Protein AF-A0A9E4FR33-F1 (afdb_monomer_lite)

Structure (mmCIF, N/CA/C/O backbone):
data_AF-A0A9E4FR33-F1
#
_entry.id   AF-A0A9E4FR33-F1
#
loop_
_atom_site.group_PDB
_atom_site.id
_atom_site.type_symbol
_atom_site.label_atom_id
_atom_site.label_alt_id
_atom_site.label_comp_id
_atom_site.label_asym_id
_atom_site.label_entity_id
_atom_site.label_seq_id
_atom_site.pdbx_PDB_ins_code
_atom_site.Cartn_x
_atom_site.Cartn_y
_atom_site.Cartn_z
_atom_site.occupancy
_atom_site.B_iso_or_equiv
_atom_site.auth_seq_id
_atom_site.auth_comp_id
_atom_site.auth_asym_id
_atom_site.auth_atom_id
_atom_site.pdbx_PDB_model_num
ATOM 1 N N . MET A 1 1 ? 14.411 -0.208 21.255 1.00 34.62 1 MET A N 1
ATOM 2 C CA . MET A 1 1 ? 13.188 0.570 21.548 1.00 34.62 1 MET A CA 1
ATOM 3 C C . MET A 1 1 ? 12.518 -0.077 22.743 1.00 34.62 1 MET A C 1
ATOM 5 O O . MET A 1 1 ? 12.273 -1.277 22.686 1.00 34.62 1 MET A O 1
ATOM 9 N N . ALA A 1 2 ? 12.359 0.664 23.840 1.00 40.56 2 ALA A N 1
ATOM 10 C CA . ALA A 1 2 ? 11.834 0.140 25.095 1.00 40.56 2 ALA A CA 1
ATOM 11 C C . ALA A 1 2 ? 10.411 -0.392 24.884 1.00 40.56 2 ALA A C 1
ATOM 13 O O . ALA A 1 2 ? 9.551 0.324 24.373 1.00 40.56 2 ALA A O 1
ATOM 14 N N . ARG A 1 3 ? 10.170 -1.655 25.250 1.00 46.22 3 ARG A N 1
ATOM 15 C CA . ARG A 1 3 ? 8.811 -2.153 25.454 1.00 46.22 3 ARG A CA 1
ATOM 16 C C . ARG A 1 3 ? 8.317 -1.463 26.719 1.00 46.22 3 ARG A C 1
ATOM 18 O O . ARG A 1 3 ? 8.615 -1.928 27.810 1.00 46.22 3 ARG A O 1
ATOM 25 N N . GLN A 1 4 ? 7.669 -0.309 26.577 1.00 53.03 4 GLN A N 1
ATOM 26 C CA . GLN A 1 4 ? 6.834 0.223 27.646 1.00 53.03 4 GLN A CA 1
ATOM 27 C C . GLN A 1 4 ? 5.763 -0.834 27.888 1.00 53.03 4 GLN A C 1
ATOM 29 O O . GLN A 1 4 ? 4.850 -1.003 27.082 1.00 53.03 4 GLN A O 1
ATOM 34 N N . GLU A 1 5 ? 5.971 -1.638 28.928 1.00 46.91 5 GLU A N 1
ATOM 35 C CA . GLU A 1 5 ? 4.944 -2.515 29.455 1.00 46.91 5 GLU A CA 1
ATOM 36 C C . GLU A 1 5 ? 3.748 -1.627 29.765 1.00 46.91 5 GLU A C 1
ATOM 38 O O . GLU A 1 5 ? 3.850 -0.659 30.517 1.00 46.91 5 GLU A O 1
ATOM 43 N N . LEU A 1 6 ? 2.644 -1.902 29.083 1.00 53.62 6 LEU A N 1
ATOM 44 C CA . LEU A 1 6 ? 1.385 -1.197 29.228 1.00 53.62 6 LEU A CA 1
ATOM 45 C C . LEU A 1 6 ? 0.822 -1.504 30.628 1.00 53.62 6 LEU A C 1
ATOM 47 O O . LEU A 1 6 ? -0.038 -2.361 30.787 1.00 53.62 6 LEU A O 1
ATOM 51 N N . GLN A 1 7 ? 1.346 -0.839 31.660 1.00 48.03 7 GLN A N 1
ATOM 52 C CA . GLN A 1 7 ? 0.916 -0.949 33.062 1.00 48.03 7 GLN A CA 1
ATOM 53 C C . GLN A 1 7 ? -0.343 -0.103 33.330 1.00 48.03 7 GLN A C 1
ATOM 55 O O . GLN A 1 7 ? -0.429 0.609 34.325 1.00 48.03 7 GLN A O 1
ATOM 60 N N . GLY A 1 8 ? -1.300 -0.155 32.405 1.00 61.31 8 GLY A N 1
ATOM 61 C CA . GLY A 1 8 ? -2.590 0.520 32.498 1.00 61.31 8 GLY A CA 1
ATOM 62 C C . GLY A 1 8 ? -3.744 -0.475 32.441 1.00 61.31 8 GLY A C 1
ATOM 63 O O . GLY A 1 8 ? -3.579 -1.631 32.033 1.00 61.31 8 GLY A O 1
ATOM 64 N N . THR A 1 9 ? -4.924 -0.015 32.834 1.00 78.69 9 THR A N 1
ATOM 65 C CA . THR A 1 9 ? -6.195 -0.737 32.673 1.00 78.69 9 THR A CA 1
ATOM 66 C C . THR A 1 9 ? -6.409 -1.154 31.211 1.00 78.69 9 THR A C 1
ATOM 68 O O . THR A 1 9 ? -5.871 -0.529 30.297 1.00 78.69 9 THR A O 1
ATOM 71 N N . LEU A 1 10 ? -7.188 -2.217 30.960 1.00 75.44 10 LEU A N 1
ATOM 72 C CA . LEU A 1 10 ? -7.472 -2.693 29.594 1.00 75.44 10 LEU A CA 1
ATOM 73 C C . LEU A 1 10 ? -7.985 -1.560 28.685 1.00 75.44 10 LEU A C 1
ATOM 75 O O . LEU A 1 10 ? -7.580 -1.488 27.523 1.00 75.44 10 LEU A O 1
ATOM 79 N N . GLU A 1 11 ? -8.797 -0.642 29.217 1.00 78.88 11 GLU A N 1
ATOM 80 C CA . GLU A 1 11 ? -9.229 0.573 28.521 1.00 78.88 11 GLU A CA 1
ATOM 81 C C . GLU A 1 11 ? -8.072 1.491 28.094 1.00 78.88 11 GLU A C 1
ATOM 83 O O . GLU A 1 11 ? -8.046 1.924 26.942 1.00 78.88 11 GLU A O 1
ATOM 88 N N . GLU A 1 12 ? -7.100 1.776 28.965 1.00 81.88 12 GLU A N 1
ATOM 89 C CA . GLU A 1 12 ? -5.960 2.655 28.647 1.00 81.88 12 GLU A CA 1
ATOM 90 C C . GLU A 1 12 ? -5.067 2.059 27.557 1.00 81.88 12 GLU A C 1
ATOM 92 O O . GLU A 1 12 ? -4.592 2.771 26.669 1.00 81.88 12 GLU A O 1
ATOM 97 N N . GLN A 1 13 ? -4.879 0.737 27.573 1.00 83.25 13 GLN A N 1
ATOM 98 C CA . GLN A 1 13 ? -4.139 0.046 26.516 1.00 83.25 13 GLN A CA 1
ATOM 99 C C . GLN A 1 13 ? -4.885 0.121 25.184 1.00 83.25 13 GLN A C 1
ATOM 101 O O . GLN A 1 13 ? -4.270 0.330 24.135 1.00 83.25 13 GLN A O 1
ATOM 106 N N . CYS A 1 14 ? -6.214 -0.014 25.226 1.00 86.31 14 CYS A N 1
ATOM 107 C CA . CYS A 1 14 ? -7.050 0.109 24.042 1.00 86.31 14 CYS A CA 1
ATOM 108 C C . CYS A 1 14 ? -7.000 1.526 23.454 1.00 86.31 14 CYS A C 1
ATOM 110 O O . CYS A 1 14 ? -6.830 1.678 22.243 1.00 86.31 14 CYS A O 1
ATOM 112 N N . GLU A 1 15 ? -7.070 2.553 24.304 1.00 88.25 15 GLU A N 1
ATOM 113 C CA . GLU A 1 15 ? -6.965 3.959 23.899 1.00 88.25 15 GLU A CA 1
ATOM 114 C C . GLU A 1 15 ? -5.593 4.263 23.290 1.00 88.25 15 GLU A C 1
ATOM 116 O O . GLU A 1 15 ? -5.505 4.877 22.224 1.00 88.25 15 GLU A O 1
ATOM 121 N N . PHE A 1 16 ? -4.515 3.774 23.910 1.00 88.75 16 PHE A N 1
ATOM 122 C CA . PHE A 1 16 ? -3.160 3.940 23.391 1.00 88.75 16 PHE A CA 1
ATOM 123 C C . PHE A 1 16 ? -2.992 3.292 22.011 1.00 88.75 16 PHE A C 1
ATOM 125 O O . PHE A 1 16 ? -2.508 3.935 21.077 1.00 88.75 16 PHE A O 1
ATOM 132 N N . LEU A 1 17 ? -3.420 2.034 21.851 1.00 88.12 17 LEU A N 1
ATOM 133 C CA . LEU A 1 17 ? -3.342 1.324 20.570 1.00 88.12 17 LEU A CA 1
ATOM 134 C C . LEU A 1 17 ? -4.193 2.002 19.490 1.00 88.12 17 LEU A C 1
ATOM 136 O O . LEU A 1 17 ? -3.779 2.060 18.329 1.00 88.12 17 LEU A O 1
ATOM 140 N N . TYR A 1 18 ? -5.354 2.540 19.868 1.00 90.44 18 TYR A N 1
ATOM 141 C CA . TYR A 1 18 ? -6.220 3.297 18.973 1.00 90.44 18 TYR A CA 1
ATOM 142 C C . TYR A 1 18 ? -5.552 4.602 18.518 1.00 90.44 18 TYR A C 1
ATOM 144 O O . TYR A 1 18 ? -5.456 4.859 17.316 1.00 90.44 18 TYR A O 1
ATOM 152 N N . GLY A 1 19 ? -5.020 5.394 19.452 1.00 90.56 19 GLY A N 1
ATOM 153 C CA . GLY A 1 19 ? -4.298 6.631 19.150 1.00 90.56 19 GLY A CA 1
ATOM 154 C C . GLY A 1 19 ? -3.074 6.388 18.264 1.00 90.56 19 GLY A C 1
ATOM 155 O O . GLY A 1 19 ? -2.908 7.049 17.236 1.00 90.56 19 GLY A O 1
ATOM 156 N N . LEU A 1 20 ? -2.276 5.368 18.592 1.00 90.69 20 LEU A N 1
ATOM 157 C CA . LEU A 1 20 ? -1.115 4.959 17.804 1.00 90.69 20 LEU A CA 1
ATOM 158 C C . LEU A 1 20 ? -1.513 4.557 16.379 1.00 90.69 20 LEU A C 1
ATOM 160 O O . LEU A 1 20 ? -0.841 4.931 15.417 1.00 90.69 20 LEU A O 1
ATOM 164 N N . ALA A 1 21 ? -2.602 3.805 16.214 1.00 89.88 21 ALA A N 1
ATOM 165 C CA . ALA A 1 21 ? -3.093 3.430 14.895 1.00 89.88 21 ALA A CA 1
ATOM 166 C C . ALA A 1 21 ? -3.458 4.655 14.047 1.00 89.88 21 ALA A C 1
ATOM 168 O O . ALA A 1 21 ? -3.030 4.742 12.894 1.00 89.88 21 ALA A O 1
ATOM 169 N N . VAL A 1 22 ? -4.201 5.606 14.619 1.00 90.38 22 VAL A N 1
ATOM 170 C CA . VAL A 1 22 ? -4.609 6.842 13.936 1.00 90.38 22 VAL A CA 1
ATOM 171 C C . VAL A 1 22 ? -3.392 7.678 13.542 1.00 90.38 22 VAL A C 1
ATOM 173 O O . VAL A 1 22 ? -3.301 8.119 12.396 1.00 90.38 22 VAL A O 1
ATOM 176 N N . GLU A 1 23 ? -2.414 7.833 14.434 1.00 90.88 23 GLU A N 1
ATOM 177 C CA . GLU A 1 23 ? -1.164 8.540 14.138 1.00 90.88 23 GLU A CA 1
ATOM 178 C C . GLU A 1 23 ? -0.413 7.880 12.969 1.00 90.88 23 GLU A C 1
ATOM 180 O O . GLU A 1 23 ? -0.016 8.543 12.008 1.00 90.88 23 GLU A O 1
ATOM 185 N N . LYS A 1 24 ? -0.281 6.545 12.983 1.00 87.06 24 LYS A N 1
ATOM 186 C CA . LYS A 1 24 ? 0.362 5.804 11.887 1.00 87.06 24 LYS A CA 1
ATOM 187 C C . LYS A 1 24 ? -0.405 5.930 10.572 1.00 87.06 24 LYS A C 1
ATOM 189 O O . LYS A 1 24 ? 0.233 5.985 9.522 1.00 87.06 24 LYS A O 1
ATOM 194 N N . MET A 1 25 ? -1.736 6.007 10.603 1.00 86.06 25 MET A N 1
ATOM 195 C CA . MET A 1 25 ? -2.547 6.268 9.408 1.00 86.06 25 MET A CA 1
ATOM 196 C C . MET A 1 25 ? -2.297 7.667 8.842 1.00 86.06 25 MET A C 1
ATOM 198 O O . MET A 1 25 ? -2.131 7.798 7.630 1.00 86.06 25 MET A O 1
ATOM 202 N N . GLN A 1 26 ? -2.243 8.691 9.698 1.00 87.50 26 GLN A N 1
ATOM 203 C CA . GLN A 1 26 ? -1.967 10.075 9.293 1.00 87.50 26 GLN A CA 1
ATOM 204 C C . GLN A 1 26 ? -0.557 10.225 8.712 1.00 87.50 26 GLN A C 1
ATOM 206 O O . GLN A 1 26 ? -0.374 10.902 7.705 1.00 87.50 26 GLN A O 1
ATOM 211 N N . ALA A 1 27 ? 0.421 9.513 9.274 1.00 87.06 27 ALA A N 1
ATOM 212 C CA . ALA A 1 27 ? 1.784 9.450 8.755 1.00 87.06 27 ALA A CA 1
ATOM 213 C C . ALA A 1 27 ? 1.931 8.603 7.469 1.00 87.06 27 ALA A C 1
ATOM 215 O O . ALA A 1 27 ? 3.044 8.402 6.986 1.00 87.06 27 ALA A O 1
ATOM 216 N N . GLY A 1 28 ? 0.843 8.033 6.930 1.00 84.06 28 GLY A N 1
ATOM 217 C CA . GLY A 1 28 ? 0.873 7.150 5.757 1.00 84.06 28 GLY A CA 1
ATOM 218 C C . GLY A 1 28 ? 1.494 5.769 6.011 1.00 84.06 28 GLY A C 1
ATOM 219 O O . GLY A 1 28 ? 1.646 4.970 5.086 1.00 84.06 28 GLY A O 1
ATOM 220 N N . ASN A 1 29 ? 1.829 5.438 7.261 1.00 87.31 29 ASN A N 1
ATOM 221 C CA . ASN A 1 29 ? 2.351 4.135 7.659 1.00 87.31 29 ASN A CA 1
ATOM 222 C C . ASN A 1 29 ? 1.206 3.144 7.925 1.00 87.31 29 ASN A C 1
ATOM 224 O O . ASN A 1 29 ? 0.948 2.716 9.054 1.00 87.31 29 ASN A O 1
ATOM 228 N N . PHE A 1 30 ? 0.530 2.728 6.853 1.00 87.94 30 PHE A N 1
ATOM 229 C CA . PHE A 1 30 ? -0.599 1.798 6.952 1.00 87.94 30 PHE A CA 1
ATOM 230 C C . PHE A 1 30 ? -0.191 0.416 7.486 1.00 87.94 30 PHE A C 1
ATOM 232 O O . PHE A 1 30 ? -1.002 -0.267 8.102 1.00 87.94 30 PHE A O 1
ATOM 239 N N . SER A 1 31 ? 1.064 -0.011 7.311 1.00 88.62 31 SER A N 1
ATOM 240 C CA . SER A 1 31 ? 1.548 -1.275 7.885 1.00 88.62 31 SER A CA 1
ATOM 241 C C . SER A 1 31 ? 1.591 -1.242 9.414 1.00 88.62 31 SER A C 1
ATOM 243 O O . SER A 1 31 ? 1.120 -2.191 10.040 1.00 88.62 31 SER A O 1
ATOM 245 N N . GLY A 1 32 ? 2.104 -0.156 10.001 1.00 88.56 32 GLY A N 1
ATOM 246 C CA . GLY A 1 32 ? 2.107 0.050 11.450 1.00 88.56 32 GLY A CA 1
ATOM 247 C C . GLY A 1 32 ? 0.695 0.203 12.015 1.00 88.56 32 GLY A C 1
ATOM 248 O O . GLY A 1 32 ? 0.377 -0.401 13.036 1.00 88.56 32 GLY A O 1
ATOM 249 N N . ALA A 1 33 ? -0.180 0.917 11.302 1.00 91.19 33 ALA A N 1
ATOM 250 C CA . ALA A 1 33 ? -1.582 1.061 11.688 1.00 91.19 33 ALA A CA 1
ATOM 251 C C . ALA A 1 33 ? -2.336 -0.282 11.711 1.00 91.19 33 ALA A C 1
ATOM 253 O O . ALA A 1 33 ? -3.043 -0.565 12.673 1.00 91.19 33 ALA A O 1
ATOM 254 N N . VAL A 1 34 ? -2.147 -1.155 10.705 1.00 91.81 34 VAL A N 1
ATOM 255 C CA . VAL A 1 34 ? -2.747 -2.508 10.721 1.00 91.81 34 VAL A CA 1
ATOM 256 C C . VAL A 1 34 ? -2.268 -3.303 11.931 1.00 91.81 34 VAL A C 1
ATOM 258 O O . VAL A 1 34 ? -3.062 -4.037 12.511 1.00 91.81 34 VAL A O 1
ATOM 261 N N . TYR A 1 35 ? -0.988 -3.195 12.293 1.00 91.94 35 TYR A N 1
ATOM 262 C CA . TYR A 1 35 ? -0.442 -3.928 13.433 1.00 91.94 35 TYR A CA 1
ATOM 263 C C . TYR A 1 35 ? -1.110 -3.493 14.744 1.00 91.94 35 TYR A C 1
ATOM 265 O O . TYR A 1 35 ? -1.649 -4.339 15.453 1.00 91.94 35 TYR A O 1
ATOM 273 N N . ALA A 1 36 ? -1.164 -2.183 15.005 1.00 90.06 36 ALA A N 1
ATOM 274 C CA . ALA A 1 36 ? -1.800 -1.629 16.199 1.00 90.06 36 ALA A CA 1
ATOM 275 C C . ALA A 1 36 ? -3.303 -1.966 16.275 1.00 90.06 36 ALA A C 1
ATOM 277 O O . ALA A 1 36 ? -3.773 -2.446 17.303 1.00 90.06 36 ALA A O 1
ATOM 278 N N . LEU A 1 37 ? -4.044 -1.822 15.167 1.00 90.06 37 LEU A N 1
ATOM 279 C CA . LEU A 1 37 ? -5.475 -2.156 15.117 1.00 90.06 37 LEU A CA 1
ATOM 280 C C . LEU A 1 37 ? -5.743 -3.655 15.261 1.00 90.06 37 LEU A C 1
ATOM 282 O O . LEU A 1 37 ? -6.769 -4.044 15.810 1.00 90.06 37 LEU A O 1
ATOM 286 N N . LYS A 1 38 ? -4.857 -4.516 14.747 1.00 91.69 38 LYS A N 1
ATOM 287 C CA . LYS A 1 38 ? -5.006 -5.971 14.877 1.00 91.69 38 LYS A CA 1
ATOM 288 C C . LYS A 1 38 ? -4.816 -6.408 16.323 1.00 91.69 38 LYS A C 1
ATOM 290 O O . LYS A 1 38 ? -5.538 -7.292 16.770 1.00 91.69 38 LYS A O 1
ATOM 295 N N . GLU A 1 39 ? -3.863 -5.801 17.020 1.00 89.06 39 GLU A N 1
ATOM 296 C CA . GLU A 1 39 ? -3.653 -6.052 18.441 1.00 89.06 39 GLU A CA 1
ATOM 297 C C . GLU A 1 39 ? -4.855 -5.556 19.251 1.00 89.06 39 GLU A C 1
ATOM 299 O O . GLU A 1 39 ? -5.436 -6.317 20.016 1.00 89.06 39 GLU A O 1
ATOM 304 N N . LEU A 1 40 ? -5.335 -4.345 18.966 1.00 88.44 40 LEU A N 1
ATOM 305 C CA . LEU A 1 40 ? -6.536 -3.789 19.584 1.00 88.44 40 LEU A CA 1
ATOM 306 C C . LEU A 1 40 ? -7.775 -4.675 19.381 1.00 88.44 40 LEU A C 1
ATOM 308 O O . LEU A 1 40 ? -8.481 -4.981 20.334 1.00 88.44 40 LEU A O 1
ATOM 312 N N . HIS A 1 41 ? -8.007 -5.155 18.157 1.00 88.69 41 HIS A N 1
ATOM 313 C CA . HIS A 1 41 ? -9.139 -6.030 17.846 1.00 88.69 41 HIS A CA 1
ATOM 314 C C . HIS A 1 41 ? -9.056 -7.403 18.533 1.00 88.69 41 HIS A C 1
ATOM 316 O O . HIS A 1 41 ? -10.088 -8.025 18.767 1.00 88.69 41 HIS A O 1
ATOM 322 N N . ARG A 1 42 ? -7.847 -7.895 18.844 1.00 86.19 42 ARG A N 1
ATOM 323 C CA . ARG A 1 42 ? -7.659 -9.153 19.587 1.00 86.19 42 ARG A CA 1
ATOM 324 C C . ARG A 1 42 ? -8.058 -9.018 21.050 1.00 86.19 42 ARG A C 1
ATOM 326 O O . ARG A 1 42 ? -8.648 -9.951 21.582 1.00 86.19 42 ARG A O 1
ATOM 333 N N . HIS A 1 43 ? -7.732 -7.886 21.670 1.00 83.94 43 HIS A N 1
ATOM 334 C CA . HIS A 1 43 ? -8.021 -7.634 23.085 1.00 83.94 43 HIS A CA 1
ATOM 335 C C . HIS A 1 43 ? -9.450 -7.138 23.300 1.00 83.94 43 HIS A C 1
ATOM 337 O O . HIS A 1 43 ? -10.119 -7.585 24.226 1.00 83.94 43 HIS A O 1
ATOM 343 N N . ASN A 1 44 ? -9.949 -6.261 22.425 1.00 82.50 44 ASN A N 1
ATOM 344 C CA . ASN A 1 44 ? -11.320 -5.769 22.480 1.00 82.50 44 ASN A CA 1
ATOM 345 C C . ASN A 1 44 ? -11.899 -5.544 21.065 1.00 82.50 44 ASN A C 1
ATOM 347 O O . ASN A 1 44 ? -11.755 -4.463 20.484 1.00 82.50 44 ASN A O 1
ATOM 351 N N . PRO A 1 45 ? -12.591 -6.544 20.489 1.00 81.25 45 PRO A N 1
ATOM 352 C CA . PRO A 1 45 ? -13.134 -6.449 19.135 1.00 81.25 45 PRO A CA 1
ATOM 353 C C . PRO A 1 45 ? -14.283 -5.439 18.996 1.00 81.25 45 PRO A C 1
ATOM 355 O O . PRO A 1 45 ? -14.540 -4.984 17.881 1.00 81.25 45 PRO A O 1
ATOM 358 N N . GLY A 1 46 ? -14.954 -5.094 20.101 1.00 83.06 46 GLY A N 1
ATOM 359 C CA . GLY A 1 46 ? -16.055 -4.127 20.157 1.00 83.06 46 GLY A CA 1
ATOM 360 C C . GLY A 1 46 ? -15.618 -2.706 20.515 1.00 83.06 46 GLY A C 1
ATOM 361 O O . GLY A 1 46 ? -16.464 -1.826 20.663 1.00 83.06 46 GLY A O 1
ATOM 362 N N . TYR A 1 47 ? -14.315 -2.464 20.672 1.00 83.25 47 TYR A N 1
ATOM 363 C CA . TYR A 1 47 ? -13.809 -1.144 21.010 1.00 83.25 47 TYR A CA 1
ATOM 364 C C . TYR A 1 47 ? -14.023 -0.176 19.838 1.00 83.25 47 TYR A C 1
ATOM 366 O O . TYR A 1 47 ? -13.410 -0.316 18.778 1.00 83.25 47 TYR A O 1
ATOM 374 N N . ARG A 1 48 ? -14.900 0.817 20.038 1.00 84.06 48 ARG A N 1
ATOM 375 C CA . ARG A 1 48 ? -15.219 1.883 19.070 1.00 84.06 48 ARG A CA 1
ATOM 376 C C . ARG A 1 48 ? -15.503 1.323 17.664 1.00 84.06 48 ARG A C 1
ATOM 378 O O . ARG A 1 48 ? -16.376 0.484 17.479 1.00 84.06 48 ARG A O 1
ATOM 385 N N . ASP A 1 49 ? -14.783 1.804 16.659 1.00 87.50 49 ASP A N 1
ATOM 386 C CA . ASP A 1 49 ? -14.924 1.473 15.245 1.00 87.50 49 ASP A CA 1
ATOM 387 C C . ASP A 1 49 ? -13.711 0.699 14.700 1.00 87.50 49 ASP A C 1
ATOM 389 O O . ASP A 1 49 ? -13.437 0.71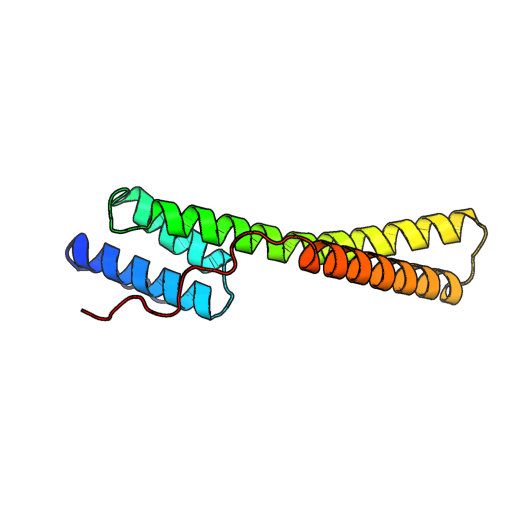2 13.497 1.00 87.50 49 ASP A O 1
ATOM 393 N N . VAL A 1 50 ? -12.996 -0.025 15.566 1.00 87.69 50 VAL A N 1
ATOM 394 C CA . VAL A 1 50 ? -11.753 -0.742 15.232 1.00 87.69 50 VAL A CA 1
ATOM 395 C C . VAL A 1 50 ? -11.923 -1.715 14.071 1.00 87.69 50 VAL A C 1
ATOM 397 O O . VAL A 1 50 ? -11.061 -1.771 13.198 1.00 87.69 50 VAL A O 1
ATOM 400 N N . ALA A 1 51 ? -13.034 -2.455 14.005 1.00 84.69 51 ALA A N 1
ATOM 401 C CA . ALA A 1 51 ? -13.288 -3.377 12.897 1.00 84.69 51 ALA A CA 1
ATOM 402 C C . ALA A 1 51 ? -13.390 -2.642 11.545 1.00 84.69 51 ALA A C 1
ATOM 404 O O . ALA A 1 51 ? -12.826 -3.089 10.541 1.00 84.69 51 ALA A O 1
ATOM 405 N N . ARG A 1 52 ? -14.051 -1.477 11.538 1.00 88.00 52 ARG A N 1
ATOM 406 C CA . ARG A 1 52 ? -14.193 -0.613 10.360 1.00 88.00 52 ARG A CA 1
ATOM 407 C C . ARG A 1 52 ? -12.846 -0.011 9.958 1.00 88.00 52 ARG A C 1
ATOM 409 O O . ARG A 1 52 ? -12.448 -0.144 8.802 1.00 88.00 52 ARG A O 1
ATOM 416 N N . LEU A 1 53 ? -12.118 0.571 10.911 1.00 87.44 53 LEU A N 1
ATOM 417 C CA . LEU A 1 53 ? -10.776 1.128 10.702 1.00 87.44 53 LEU A CA 1
ATOM 418 C C . LEU A 1 53 ? -9.796 0.071 10.185 1.00 87.44 53 LEU A C 1
ATOM 420 O O . LEU A 1 53 ? -9.040 0.313 9.249 1.00 87.44 53 LEU A O 1
ATOM 424 N N . LEU A 1 54 ? -9.823 -1.140 10.739 1.00 88.06 54 LEU A N 1
ATOM 425 C CA . LEU A 1 54 ? -8.934 -2.224 10.326 1.00 88.06 54 LEU A CA 1
ATOM 426 C C . LEU A 1 54 ? -9.215 -2.676 8.887 1.00 88.06 54 LEU A C 1
ATOM 428 O O . LEU A 1 54 ? -8.271 -2.944 8.136 1.00 88.06 54 LEU A O 1
ATOM 432 N N . ALA A 1 55 ? -10.487 -2.740 8.482 1.00 88.00 55 ALA A N 1
ATOM 433 C CA . ALA A 1 55 ? -10.860 -2.990 7.092 1.00 88.00 55 ALA A CA 1
ATOM 434 C C . ALA A 1 55 ? -10.362 -1.865 6.169 1.00 88.00 55 ALA A C 1
ATOM 436 O O . ALA A 1 55 ? -9.743 -2.134 5.136 1.00 88.00 55 ALA A O 1
ATOM 437 N N . GLU A 1 56 ? -10.542 -0.611 6.575 1.00 85.38 56 GLU A N 1
ATOM 438 C CA . GLU A 1 56 ? -10.120 0.558 5.809 1.00 85.38 56 GLU A CA 1
ATOM 439 C C . GLU A 1 56 ? -8.599 0.604 5.595 1.00 85.38 56 GLU A C 1
ATOM 441 O O . GLU A 1 56 ? -8.120 0.729 4.464 1.00 85.38 56 GLU A O 1
ATOM 446 N N . VAL A 1 57 ? -7.814 0.449 6.663 1.00 88.44 57 VAL A N 1
ATOM 447 C CA . VAL A 1 57 ? -6.348 0.496 6.588 1.00 88.44 57 VAL A CA 1
ATOM 448 C C . VAL A 1 57 ? -5.809 -0.647 5.729 1.00 88.44 57 VAL A C 1
ATOM 450 O O . VAL A 1 57 ? -4.868 -0.442 4.957 1.00 88.44 57 VAL A O 1
ATOM 453 N N . LYS A 1 58 ? -6.416 -1.840 5.786 1.00 86.81 58 LYS A N 1
ATOM 454 C CA . LYS A 1 58 ? -6.049 -2.953 4.896 1.00 86.81 58 LYS A CA 1
ATOM 455 C C . LYS A 1 58 ? -6.263 -2.595 3.427 1.00 86.81 58 LYS A C 1
ATOM 457 O O . LYS A 1 58 ? -5.372 -2.848 2.616 1.00 86.81 58 LYS A O 1
ATOM 462 N N . ILE A 1 59 ? -7.392 -1.970 3.090 1.00 84.12 59 ILE A N 1
ATOM 463 C CA . ILE A 1 59 ? -7.676 -1.519 1.720 1.00 84.12 59 ILE A CA 1
ATOM 464 C C . ILE A 1 59 ? -6.647 -0.471 1.282 1.00 84.12 59 ILE A C 1
ATOM 466 O O . ILE A 1 59 ? -6.058 -0.607 0.207 1.00 84.12 59 ILE A O 1
ATOM 470 N N . ARG A 1 60 ? -6.364 0.534 2.122 1.00 81.69 60 ARG A N 1
ATOM 471 C CA . ARG A 1 60 ? -5.362 1.579 1.835 1.00 81.69 60 ARG A CA 1
ATOM 472 C C . ARG A 1 60 ? -3.955 0.993 1.639 1.00 81.69 60 ARG A C 1
ATOM 474 O O . ARG A 1 60 ? -3.269 1.361 0.687 1.00 81.69 60 ARG A O 1
ATOM 481 N N . LYS A 1 61 ? -3.555 0.011 2.457 1.00 83.00 61 LYS A N 1
ATOM 482 C CA . LYS A 1 61 ? -2.270 -0.701 2.334 1.00 83.00 61 LYS A CA 1
ATOM 483 C C . LYS A 1 61 ? -2.154 -1.477 1.022 1.00 83.00 61 LYS A C 1
ATOM 485 O O . LYS A 1 61 ? -1.141 -1.374 0.331 1.00 83.00 61 LYS A O 1
ATOM 490 N N . ILE A 1 62 ? -3.179 -2.257 0.672 1.00 75.81 62 ILE A N 1
ATOM 491 C CA . ILE A 1 62 ? -3.202 -3.013 -0.589 1.00 75.81 62 ILE A CA 1
ATOM 492 C C . ILE A 1 62 ? -3.129 -2.039 -1.771 1.00 75.81 62 ILE A C 1
ATOM 494 O O . ILE A 1 62 ? -2.353 -2.249 -2.702 1.00 75.81 62 ILE A O 1
ATOM 498 N N . ARG A 1 63 ? -3.862 -0.924 -1.692 1.00 68.31 63 ARG A N 1
ATOM 499 C CA . ARG A 1 63 ? -3.874 0.125 -2.715 1.00 68.31 63 ARG A CA 1
ATOM 500 C C . ARG A 1 63 ? -2.500 0.775 -2.915 1.00 68.31 63 ARG A C 1
ATOM 502 O O . ARG A 1 63 ? -2.107 0.983 -4.059 1.00 68.31 63 ARG A O 1
ATOM 509 N N . GLN A 1 64 ? -1.750 1.040 -1.844 1.00 73.06 64 GLN A N 1
ATOM 510 C CA . GLN A 1 64 ? -0.385 1.575 -1.940 1.00 73.06 64 GLN A CA 1
ATOM 511 C C . GLN A 1 64 ? 0.572 0.587 -2.624 1.00 73.06 64 GLN A C 1
ATOM 513 O O . GLN A 1 64 ? 1.352 0.978 -3.491 1.00 73.06 64 GLN A O 1
ATOM 518 N N . ARG A 1 65 ? 0.488 -0.705 -2.279 1.00 74.62 65 ARG A N 1
ATOM 519 C CA . ARG A 1 65 ? 1.359 -1.747 -2.845 1.00 74.62 65 ARG A CA 1
ATOM 520 C C . ARG A 1 65 ? 1.086 -2.003 -4.331 1.00 74.62 65 ARG A C 1
ATOM 522 O O . ARG A 1 65 ? 2.021 -2.228 -5.096 1.00 74.62 65 ARG A O 1
ATOM 529 N N . ASN A 1 66 ? -0.179 -1.966 -4.745 1.00 70.81 66 ASN A N 1
ATOM 530 C CA . ASN A 1 66 ? -0.570 -2.341 -6.105 1.00 70.81 66 ASN A CA 1
ATOM 531 C C . ASN A 1 66 ? -0.025 -1.383 -7.177 1.00 70.81 66 ASN A C 1
ATOM 533 O O . ASN A 1 66 ? 0.278 -1.833 -8.275 1.00 70.81 66 ASN A O 1
ATOM 537 N N . LEU A 1 67 ? 0.158 -0.094 -6.866 1.00 69.94 67 LEU A N 1
ATOM 538 C CA . LEU A 1 67 ? 0.725 0.873 -7.818 1.00 69.94 67 LEU A CA 1
ATOM 539 C C . LEU A 1 67 ? 2.202 0.598 -8.120 1.00 69.94 67 LEU A C 1
ATOM 541 O O . LEU A 1 67 ? 2.617 0.671 -9.273 1.00 69.94 67 LEU A O 1
ATOM 545 N N . MET A 1 68 ? 2.979 0.245 -7.094 1.00 74.44 68 MET A N 1
ATOM 546 C CA . MET A 1 68 ? 4.395 -0.091 -7.264 1.00 74.44 68 MET A CA 1
ATOM 547 C C . MET A 1 68 ? 4.563 -1.375 -8.082 1.00 74.44 68 MET A C 1
ATOM 549 O O . MET A 1 68 ? 5.370 -1.417 -9.007 1.00 74.44 68 MET A O 1
ATOM 553 N N . LEU A 1 69 ? 3.758 -2.402 -7.785 1.00 76.75 69 LEU A N 1
ATOM 554 C CA . LEU A 1 69 ? 3.797 -3.670 -8.519 1.00 76.75 69 LEU A CA 1
ATOM 555 C C . LEU A 1 69 ? 3.334 -3.521 -9.973 1.00 76.75 69 LEU A C 1
ATOM 557 O O . LEU A 1 69 ? 3.931 -4.129 -10.855 1.00 76.75 69 LEU A O 1
ATOM 561 N N . ALA A 1 70 ? 2.316 -2.697 -10.237 1.00 76.12 70 ALA A N 1
ATOM 562 C CA . ALA A 1 70 ? 1.838 -2.446 -11.596 1.00 76.12 70 ALA A CA 1
ATOM 563 C C . ALA A 1 70 ? 2.905 -1.771 -12.472 1.00 76.12 70 ALA A C 1
ATOM 565 O O . ALA A 1 70 ? 3.112 -2.198 -13.605 1.00 76.12 70 ALA A O 1
ATOM 566 N N . GLY A 1 71 ? 3.615 -0.767 -11.941 1.00 75.00 71 GLY A N 1
ATOM 567 C CA . GLY A 1 71 ? 4.705 -0.103 -12.664 1.00 75.00 71 GLY A CA 1
ATOM 568 C C . GLY A 1 71 ? 5.888 -1.034 -12.942 1.00 75.00 71 GLY A C 1
ATOM 569 O O . GLY A 1 71 ? 6.412 -1.054 -14.054 1.00 75.00 71 GLY A O 1
ATOM 570 N N . LEU A 1 72 ? 6.269 -1.854 -11.955 1.00 80.56 72 LEU A N 1
ATOM 571 C CA . LEU A 1 72 ? 7.336 -2.846 -12.112 1.00 80.56 72 LEU A CA 1
ATOM 572 C C . LEU A 1 72 ? 6.980 -3.898 -13.174 1.00 80.56 72 LEU A C 1
ATOM 574 O O . LEU A 1 72 ? 7.787 -4.178 -14.058 1.00 80.56 72 LEU A O 1
ATOM 578 N N . ALA A 1 73 ? 5.764 -4.448 -13.115 1.00 82.56 73 ALA A N 1
ATOM 579 C CA . ALA A 1 73 ? 5.282 -5.419 -14.094 1.00 82.56 73 ALA A CA 1
ATOM 580 C C . ALA A 1 73 ? 5.209 -4.815 -15.505 1.00 82.56 73 ALA A C 1
ATOM 582 O O . ALA A 1 73 ? 5.611 -5.460 -16.468 1.00 82.56 73 ALA A O 1
ATOM 583 N N . GLY A 1 74 ? 4.756 -3.563 -15.624 1.00 82.25 74 GLY A N 1
ATOM 584 C CA . GLY A 1 74 ? 4.709 -2.840 -16.892 1.00 82.25 74 GLY A CA 1
ATOM 585 C C . GLY A 1 74 ? 6.075 -2.671 -17.548 1.00 82.25 74 GLY A C 1
ATOM 586 O O . GLY A 1 74 ? 6.217 -2.974 -18.730 1.00 82.25 74 GLY A O 1
ATOM 587 N N . GLY A 1 75 ? 7.077 -2.229 -16.783 1.00 78.56 75 GLY A N 1
ATOM 588 C CA . GLY A 1 75 ? 8.443 -2.066 -17.289 1.00 78.56 75 GLY A CA 1
ATOM 589 C C . GLY A 1 75 ? 9.124 -3.392 -17.640 1.00 78.56 75 GLY A C 1
ATOM 590 O O . GLY A 1 75 ? 9.827 -3.478 -18.644 1.00 78.56 75 GLY A O 1
ATOM 591 N N . ALA A 1 76 ? 8.887 -4.449 -16.856 1.00 83.25 76 ALA A N 1
ATOM 592 C CA . ALA A 1 76 ? 9.424 -5.776 -17.155 1.00 83.25 76 ALA A CA 1
ATOM 593 C C . ALA A 1 76 ? 8.827 -6.351 -18.450 1.00 83.25 76 ALA A C 1
ATOM 595 O O . ALA A 1 76 ? 9.566 -6.801 -19.322 1.00 83.25 76 ALA A O 1
ATOM 596 N N . LEU A 1 77 ? 7.499 -6.282 -18.608 1.00 86.69 77 LEU A N 1
ATOM 597 C CA . LEU A 1 77 ? 6.812 -6.787 -19.799 1.00 86.69 77 LEU A CA 1
ATOM 598 C C . LEU A 1 77 ? 7.221 -6.029 -21.065 1.00 86.69 77 LEU A C 1
ATOM 600 O O . LEU A 1 77 ? 7.441 -6.654 -22.101 1.00 86.69 77 LEU A O 1
ATOM 604 N N . SER A 1 78 ? 7.364 -4.704 -20.998 1.00 82.69 78 SER A N 1
ATOM 605 C CA . SER A 1 78 ? 7.780 -3.920 -22.163 1.00 82.69 78 SER A CA 1
ATOM 606 C C . SER A 1 78 ? 9.222 -4.211 -22.580 1.00 82.69 78 SER A C 1
ATOM 608 O O . SER A 1 78 ? 9.484 -4.334 -23.775 1.00 82.69 78 SER A O 1
ATOM 610 N N . ALA A 1 79 ? 10.141 -4.395 -21.625 1.00 75.62 79 ALA A N 1
ATOM 611 C CA . ALA A 1 79 ? 11.514 -4.806 -21.914 1.00 75.62 79 ALA A CA 1
ATOM 612 C C . ALA A 1 79 ? 11.568 -6.199 -22.564 1.00 75.62 79 ALA A C 1
ATOM 614 O O . ALA A 1 79 ? 12.280 -6.392 -23.549 1.00 75.62 79 ALA A O 1
ATOM 615 N N . SER A 1 80 ? 10.772 -7.155 -22.068 1.00 81.62 80 SER A N 1
ATOM 616 C CA . SER A 1 80 ? 10.676 -8.494 -22.662 1.00 81.62 80 SER A CA 1
ATOM 617 C C . SER A 1 80 ? 10.137 -8.458 -24.094 1.00 81.62 80 SER A C 1
ATOM 619 O O . SER A 1 80 ? 10.681 -9.128 -24.968 1.00 81.62 80 SER A O 1
ATOM 621 N N . ILE A 1 81 ? 9.106 -7.649 -24.360 1.00 85.69 81 ILE A N 1
ATOM 622 C CA . ILE A 1 81 ? 8.546 -7.485 -25.710 1.00 85.69 81 ILE A CA 1
ATOM 623 C C . ILE A 1 81 ? 9.568 -6.825 -26.647 1.00 85.69 81 ILE A C 1
ATOM 625 O O . ILE A 1 81 ? 9.744 -7.286 -27.772 1.00 85.69 81 ILE A O 1
ATOM 629 N N . ALA A 1 82 ? 10.279 -5.789 -26.192 1.00 78.38 82 ALA A 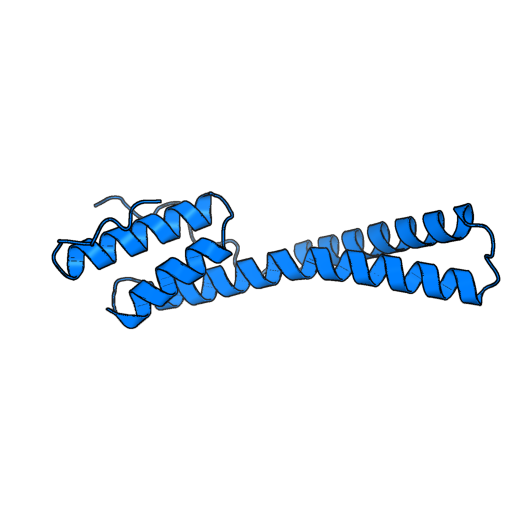N 1
ATOM 630 C CA . ALA A 1 82 ? 11.314 -5.130 -26.988 1.00 78.38 82 ALA A CA 1
ATOM 631 C C . ALA A 1 82 ? 12.459 -6.088 -27.354 1.00 78.38 82 ALA A C 1
ATOM 633 O O . ALA A 1 82 ? 12.904 -6.104 -28.501 1.00 78.38 82 ALA A O 1
ATOM 634 N N . HIS A 1 83 ? 12.878 -6.937 -26.411 1.00 81.50 83 HIS A N 1
ATOM 635 C CA . HIS A 1 83 ? 13.896 -7.952 -26.664 1.00 81.50 83 HIS A CA 1
ATOM 636 C C . HIS A 1 83 ? 13.451 -8.971 -27.726 1.00 81.50 83 HIS A C 1
ATOM 638 O O . HIS A 1 83 ? 14.206 -9.268 -28.649 1.00 81.50 83 HIS A O 1
ATOM 644 N N . LEU A 1 84 ? 12.201 -9.447 -27.655 1.00 87.19 84 LEU A N 1
ATOM 645 C CA . LEU A 1 84 ? 11.626 -10.367 -28.647 1.00 87.19 84 LEU A CA 1
ATOM 646 C C . LEU A 1 84 ? 11.505 -9.749 -30.049 1.00 87.19 84 LEU A C 1
ATOM 648 O O . LEU A 1 84 ? 11.580 -10.466 -31.042 1.00 87.19 84 LEU A O 1
ATOM 652 N N . LEU A 1 85 ? 11.351 -8.426 -30.141 1.00 87.44 85 LEU A N 1
ATOM 653 C CA . LEU A 1 85 ? 11.314 -7.679 -31.403 1.00 87.44 85 LEU A CA 1
ATOM 654 C C . LEU A 1 85 ? 12.713 -7.370 -31.969 1.00 87.44 85 LEU A C 1
ATOM 656 O O . LEU A 1 85 ? 12.828 -6.655 -32.962 1.00 87.44 85 LEU A O 1
ATOM 660 N N . GLY A 1 86 ? 13.776 -7.906 -31.360 1.00 82.50 86 GLY A N 1
ATOM 661 C CA . GLY A 1 86 ? 15.148 -7.758 -31.842 1.00 82.50 86 GLY A CA 1
ATOM 662 C C . GLY A 1 86 ? 15.848 -6.480 -31.381 1.00 82.50 86 GLY A C 1
ATOM 663 O O . GLY A 1 86 ? 16.920 -6.161 -31.894 1.00 82.50 86 GLY A O 1
ATOM 664 N N . ALA A 1 87 ? 15.292 -5.749 -30.406 1.00 77.75 87 ALA A N 1
ATOM 665 C CA . ALA A 1 87 ? 16.016 -4.662 -29.759 1.00 77.75 87 ALA A CA 1
ATOM 666 C C . ALA A 1 87 ? 17.115 -5.255 -28.864 1.00 77.75 87 ALA A C 1
ATOM 668 O O . ALA A 1 87 ? 16.876 -5.670 -27.730 1.00 77.75 87 ALA A O 1
ATOM 669 N N . THR A 1 88 ? 18.325 -5.333 -29.407 1.00 75.88 88 THR A N 1
ATOM 670 C CA . THR A 1 88 ? 19.504 -5.864 -28.713 1.00 75.88 88 THR A CA 1
ATOM 671 C C . THR A 1 88 ? 20.367 -4.780 -28.083 1.00 75.88 88 THR A C 1
ATOM 673 O O . THR A 1 88 ? 21.245 -5.108 -27.294 1.00 75.88 88 THR A O 1
ATOM 676 N N . SER A 1 89 ? 20.134 -3.498 -28.390 1.00 87.38 89 SER A N 1
ATOM 677 C CA . SER A 1 89 ? 20.877 -2.422 -27.738 1.00 87.38 89 SER A CA 1
ATOM 678 C C . SER A 1 89 ? 20.287 -2.088 -26.370 1.00 87.38 89 SER A C 1
ATOM 680 O O . SER A 1 89 ? 19.081 -1.869 -26.215 1.00 87.38 89 SER A O 1
ATOM 682 N N . ASP A 1 90 ? 21.173 -1.984 -25.380 1.00 84.69 90 ASP A N 1
ATOM 683 C CA . ASP A 1 90 ? 20.814 -1.696 -23.989 1.00 84.69 90 ASP A CA 1
ATOM 684 C C . ASP A 1 90 ? 19.979 -0.411 -23.861 1.00 84.69 90 ASP A C 1
ATOM 686 O O . ASP A 1 9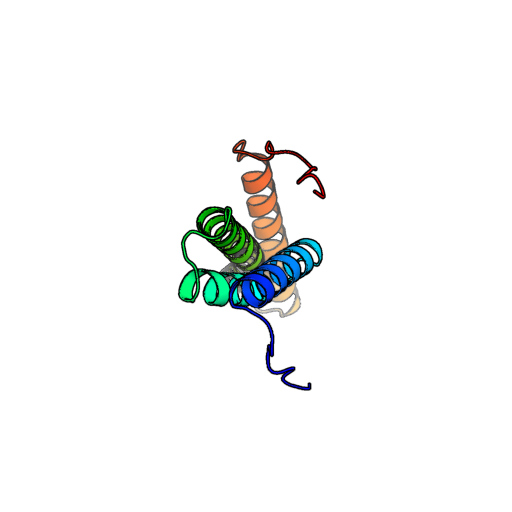0 ? 19.027 -0.352 -23.084 1.00 84.69 90 ASP A O 1
ATOM 690 N N . LEU A 1 91 ? 20.265 0.600 -24.691 1.00 87.56 91 LEU A N 1
ATOM 691 C CA . LEU A 1 91 ? 19.514 1.859 -24.740 1.00 87.56 91 LEU A CA 1
ATOM 692 C C . LEU A 1 91 ? 18.044 1.665 -25.138 1.00 87.56 91 LEU A C 1
ATOM 694 O O . LEU A 1 91 ? 17.167 2.274 -24.526 1.00 87.56 91 LEU A O 1
ATOM 698 N N . TRP A 1 92 ? 17.753 0.815 -26.129 1.00 83.75 92 TRP A N 1
ATOM 699 C CA . TRP A 1 92 ? 16.374 0.558 -26.559 1.00 83.75 92 TRP A CA 1
ATOM 700 C C . TRP A 1 92 ? 15.600 -0.269 -25.530 1.00 83.75 92 TRP A C 1
ATOM 702 O O . TRP A 1 92 ? 14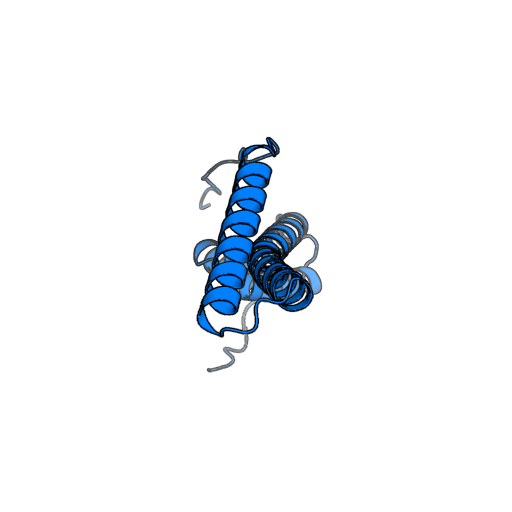.420 -0.001 -25.303 1.00 83.75 92 TRP A O 1
ATOM 712 N N . LEU A 1 93 ? 16.260 -1.212 -24.852 1.00 79.75 93 LEU A N 1
ATOM 713 C CA . LEU A 1 93 ? 15.651 -1.985 -23.765 1.00 79.75 93 LEU A CA 1
ATOM 714 C C . LEU A 1 93 ? 15.303 -1.097 -22.564 1.00 79.75 93 LEU A C 1
ATOM 716 O O . LEU A 1 93 ? 14.193 -1.184 -22.036 1.00 79.75 93 LEU A O 1
ATOM 720 N N . ILE A 1 94 ? 16.208 -0.194 -22.174 1.00 85.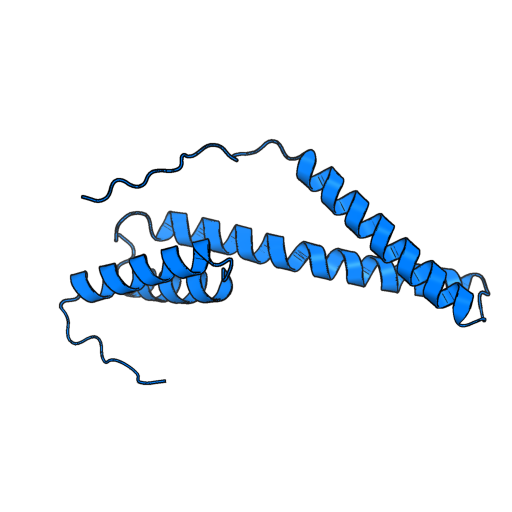12 94 ILE A N 1
ATOM 721 C CA . ILE A 1 94 ? 15.964 0.777 -21.099 1.00 85.12 94 ILE A CA 1
ATOM 722 C C . ILE A 1 94 ? 14.834 1.739 -21.488 1.00 85.12 94 ILE A C 1
ATOM 724 O O . ILE A 1 94 ? 13.940 1.992 -20.678 1.00 85.12 94 ILE A O 1
ATOM 728 N N . ALA A 1 95 ? 14.824 2.239 -22.727 1.00 85.75 95 ALA A N 1
ATOM 729 C CA . ALA A 1 95 ? 13.765 3.120 -23.215 1.00 85.75 95 ALA A CA 1
ATOM 730 C C . ALA A 1 95 ? 12.393 2.424 -23.217 1.00 85.75 95 ALA A C 1
ATOM 732 O O . ALA A 1 95 ? 11.405 3.002 -22.760 1.00 85.75 95 ALA A O 1
ATOM 733 N N . ALA A 1 96 ? 12.330 1.164 -23.658 1.00 83.75 96 ALA A N 1
ATOM 734 C CA . ALA A 1 96 ? 11.108 0.368 -23.633 1.00 83.75 96 ALA A CA 1
ATOM 735 C C . ALA A 1 96 ? 10.630 0.088 -22.200 1.00 83.75 96 ALA A C 1
ATOM 737 O O . ALA A 1 96 ? 9.437 0.225 -21.911 1.00 83.75 96 ALA A O 1
ATOM 738 N N . ALA A 1 97 ? 11.540 -0.249 -21.282 1.00 80.44 97 ALA A N 1
ATOM 739 C CA . ALA A 1 97 ? 11.232 -0.440 -19.864 1.00 80.44 97 ALA A CA 1
ATOM 740 C C . ALA A 1 97 ? 10.657 0.840 -19.233 1.00 80.44 97 ALA A C 1
ATOM 742 O O . ALA A 1 97 ? 9.618 0.805 -18.570 1.00 80.44 97 ALA A O 1
ATOM 743 N N . ALA A 1 98 ? 11.293 1.987 -19.491 1.00 84.75 98 ALA A N 1
ATOM 744 C CA . ALA A 1 98 ? 10.847 3.286 -18.999 1.00 84.75 98 ALA A CA 1
ATOM 745 C C . ALA A 1 98 ? 9.465 3.663 -19.558 1.00 84.75 98 ALA A C 1
ATOM 747 O O . ALA A 1 98 ? 8.583 4.066 -18.798 1.00 84.75 98 ALA A O 1
ATOM 748 N N . ALA A 1 99 ? 9.241 3.467 -20.860 1.00 86.94 99 ALA A N 1
ATOM 749 C CA . ALA A 1 99 ? 7.950 3.717 -21.495 1.00 86.94 99 ALA A CA 1
ATOM 750 C C . ALA A 1 99 ? 6.840 2.829 -20.908 1.00 86.94 99 ALA A C 1
ATOM 752 O O . ALA A 1 99 ? 5.771 3.330 -20.559 1.00 8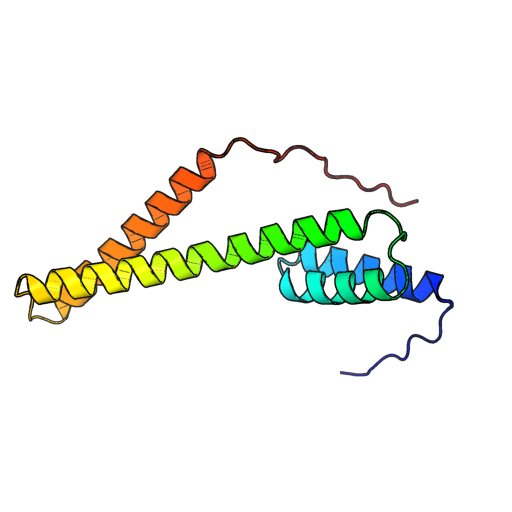6.94 99 ALA A O 1
ATOM 753 N N . GLY A 1 100 ? 7.102 1.531 -20.720 1.00 85.62 100 GLY A N 1
ATOM 754 C CA . GLY A 1 100 ? 6.156 0.598 -20.101 1.00 85.62 100 GLY A CA 1
ATOM 755 C C . GLY A 1 100 ? 5.794 0.980 -18.666 1.00 85.62 100 GLY A C 1
ATOM 756 O O . GLY A 1 100 ? 4.615 0.968 -18.300 1.00 85.62 100 GLY A O 1
ATOM 757 N N . LEU A 1 101 ? 6.778 1.396 -17.865 1.00 84.75 101 LEU A N 1
ATOM 758 C CA . LEU A 1 101 ? 6.561 1.872 -16.497 1.00 84.75 101 LEU A CA 1
ATOM 759 C C . LEU A 1 101 ? 5.694 3.138 -16.473 1.00 84.75 101 LEU A C 1
ATOM 761 O O . LEU A 1 101 ? 4.723 3.204 -15.718 1.00 84.75 101 LEU A O 1
ATOM 765 N N . VAL A 1 102 ? 5.997 4.126 -17.320 1.00 87.25 102 VAL A N 1
ATOM 766 C CA . VAL A 1 102 ? 5.233 5.381 -17.393 1.00 87.25 102 VAL A CA 1
ATOM 767 C C . VAL A 1 102 ? 3.807 5.128 -17.881 1.00 87.25 102 VAL A C 1
ATOM 769 O O . VAL A 1 102 ? 2.858 5.610 -17.262 1.00 87.25 102 VAL A O 1
ATOM 772 N N . CYS A 1 103 ? 3.627 4.334 -18.940 1.00 87.75 103 CYS A N 1
ATOM 773 C CA . CYS A 1 103 ? 2.309 4.006 -19.481 1.00 87.75 103 CYS A CA 1
ATOM 774 C C . CYS A 1 103 ? 1.439 3.256 -18.468 1.00 87.75 103 CYS A C 1
ATOM 776 O O . CYS A 1 103 ? 0.280 3.620 -18.268 1.00 87.75 103 CYS A O 1
ATOM 778 N N . THR A 1 104 ? 1.982 2.239 -17.793 1.00 87.56 104 THR A N 1
ATOM 779 C CA . THR A 1 104 ? 1.224 1.475 -16.788 1.00 87.56 104 THR A CA 1
ATOM 780 C C . THR A 1 104 ? 0.910 2.303 -15.547 1.00 87.56 104 THR A C 1
ATOM 782 O O . THR A 1 104 ? -0.215 2.242 -15.048 1.00 87.56 104 THR A O 1
ATOM 785 N N . TYR A 1 105 ? 1.838 3.146 -15.087 1.00 81.50 105 TYR A N 1
ATOM 786 C CA . TYR A 1 105 ? 1.585 4.091 -14.000 1.00 81.50 105 TYR A CA 1
ATOM 787 C C . TYR A 1 105 ? 0.499 5.115 -14.364 1.00 81.50 105 TYR A C 1
ATOM 789 O O . TYR A 1 105 ? -0.419 5.352 -13.573 1.00 81.50 105 TYR A O 1
ATOM 797 N N . ALA A 1 106 ? 0.557 5.693 -15.568 1.00 84.19 106 ALA A N 1
ATOM 798 C CA . ALA A 1 106 ? -0.441 6.638 -16.061 1.00 84.19 106 ALA A CA 1
ATOM 799 C C . ALA A 1 106 ? -1.822 5.978 -16.179 1.00 84.19 106 ALA A C 1
ATOM 801 O O . ALA A 1 106 ? -2.807 6.514 -15.670 1.00 84.19 106 ALA A O 1
ATOM 802 N N . LEU A 1 107 ? -1.888 4.777 -16.758 1.00 85.50 107 LEU A N 1
ATOM 803 C CA . LEU A 1 107 ? -3.122 4.004 -16.889 1.00 85.50 107 LEU A CA 1
ATOM 804 C C . LEU A 1 107 ? -3.725 3.655 -15.520 1.00 85.50 107 LEU A C 1
ATOM 806 O O . LEU A 1 107 ? -4.910 3.900 -15.289 1.00 85.50 107 LEU A O 1
ATOM 810 N N . ALA A 1 108 ? -2.912 3.170 -14.576 1.00 81.06 108 ALA A N 1
ATOM 811 C CA . ALA A 1 108 ? -3.347 2.895 -13.206 1.00 81.06 108 ALA A CA 1
ATOM 812 C C . ALA A 1 108 ? -3.837 4.166 -12.489 1.00 81.06 108 ALA A C 1
ATOM 814 O O . ALA A 1 108 ? -4.814 4.134 -11.738 1.00 81.06 108 ALA A O 1
ATOM 815 N N . THR A 1 109 ? -3.202 5.309 -12.755 1.00 81.56 109 THR A N 1
ATOM 816 C CA . THR A 1 109 ? -3.588 6.605 -12.183 1.00 81.56 109 THR A CA 1
ATOM 817 C C . THR A 1 109 ? -4.908 7.124 -12.761 1.00 81.56 109 THR A C 1
ATOM 819 O O . THR A 1 109 ? -5.736 7.652 -12.016 1.00 81.56 109 THR A O 1
ATOM 822 N N . VAL A 1 110 ? -5.152 6.949 -14.062 1.00 82.94 110 VAL A N 1
ATOM 823 C CA . VAL A 1 110 ? -6.413 7.337 -14.717 1.00 82.94 110 VAL A CA 1
ATOM 824 C C . VAL A 1 110 ? -7.566 6.433 -14.275 1.00 82.94 110 VAL A C 1
ATOM 826 O O . VAL A 1 110 ? -8.638 6.935 -13.935 1.00 82.94 110 VAL A O 1
ATOM 829 N N . LEU A 1 111 ? -7.341 5.118 -14.189 1.00 78.50 111 LEU A N 1
ATOM 830 C CA . LEU A 1 111 ? -8.325 4.169 -13.654 1.00 78.50 111 LEU A CA 1
ATOM 831 C C . LEU A 1 111 ? -8.679 4.480 -12.191 1.00 78.50 111 LEU A C 1
ATOM 833 O O . LEU A 1 111 ? -9.850 4.420 -11.811 1.00 78.50 111 LEU A O 1
ATOM 837 N N . ARG A 1 112 ? -7.698 4.916 -11.387 1.00 68.94 112 ARG A N 1
ATOM 838 C CA . ARG A 1 112 ? -7.932 5.405 -10.020 1.00 68.94 112 ARG A CA 1
ATOM 839 C C . ARG A 1 112 ? -8.849 6.630 -9.993 1.00 68.94 112 ARG A C 1
ATOM 841 O O . ARG A 1 112 ? -9.760 6.664 -9.177 1.00 68.94 112 ARG A O 1
ATOM 848 N N . ARG A 1 113 ? -8.639 7.615 -10.878 1.00 65.38 113 ARG A N 1
ATOM 849 C CA . ARG A 1 113 ? -9.491 8.823 -10.960 1.00 65.38 113 ARG A CA 1
ATOM 850 C C . ARG A 1 113 ? -10.925 8.514 -11.392 1.00 65.38 113 ARG A C 1
ATOM 852 O O . ARG A 1 113 ? -11.830 9.255 -11.037 1.00 65.38 113 ARG A O 1
ATOM 859 N N . ARG A 1 114 ? -11.127 7.434 -12.153 1.00 66.12 114 ARG A N 1
ATOM 860 C CA . ARG A 1 114 ? -12.449 7.003 -12.625 1.00 66.12 114 ARG A CA 1
ATOM 861 C C . ARG A 1 114 ? -13.253 6.194 -11.616 1.00 66.12 114 ARG A C 1
ATOM 863 O O . ARG A 1 114 ? -14.402 5.914 -11.917 1.00 66.12 114 ARG A O 1
ATOM 870 N N . SER A 1 115 ? -12.692 5.811 -10.468 1.00 49.97 115 SER A N 1
ATOM 871 C CA . SER A 1 115 ? -13.423 5.080 -9.425 1.00 49.97 115 SER A CA 1
ATOM 872 C C . SER A 1 115 ? -14.126 6.085 -8.500 1.00 49.97 115 SER A C 1
ATOM 874 O O . SER A 1 115 ? -13.475 6.611 -7.595 1.00 49.97 115 SER A O 1
ATOM 876 N N . PRO A 1 116 ? -15.421 6.399 -8.691 1.00 52.78 116 PRO A N 1
ATOM 877 C CA . PRO A 1 116 ? -16.135 7.369 -7.884 1.00 52.78 116 PRO A CA 1
ATOM 878 C C . PRO A 1 116 ? -16.801 6.599 -6.747 1.00 52.78 116 PRO A C 1
ATOM 880 O O . PRO A 1 116 ? -18.000 6.357 -6.769 1.00 52.78 116 PRO A O 1
ATOM 883 N N . THR A 1 117 ? -16.023 6.121 -5.781 1.00 51.62 117 THR A N 1
ATOM 884 C CA . THR A 1 117 ? -16.602 5.450 -4.612 1.00 51.62 117 THR A CA 1
ATOM 885 C C . THR A 1 117 ? -15.850 5.839 -3.347 1.00 51.62 117 THR A C 1
ATOM 887 O O . THR A 1 117 ? -14.817 5.256 -3.019 1.00 51.62 117 THR A O 1
ATOM 890 N N . MET A 1 118 ? -16.466 6.798 -2.643 1.00 51.19 118 MET A N 1
ATOM 891 C CA . MET A 1 118 ? -16.417 7.024 -1.192 1.00 51.19 118 MET A CA 1
ATOM 892 C C . MET A 1 118 ? -15.214 7.787 -0.610 1.00 51.19 118 MET A C 1
ATOM 894 O O . MET A 1 118 ? -14.749 7.458 0.475 1.00 51.19 118 MET A O 1
ATOM 898 N N . ASP A 1 119 ? -14.807 8.893 -1.239 1.00 50.56 119 ASP A N 1
ATOM 899 C CA . ASP A 1 119 ? -14.028 9.960 -0.567 1.00 50.56 119 ASP A CA 1
ATOM 900 C C . ASP A 1 119 ? -14.906 10.868 0.331 1.00 50.56 119 ASP A C 1
ATOM 902 O O . ASP A 1 119 ? -14.563 12.013 0.616 1.00 50.56 119 ASP A O 1
ATOM 906 N N . SER A 1 120 ? -16.061 10.387 0.797 1.00 58.31 120 SER A N 1
ATOM 907 C CA . SER A 1 120 ? -16.983 11.169 1.625 1.00 58.31 120 SER A CA 1
ATOM 908 C C . SER A 1 120 ? -17.295 10.469 2.944 1.00 58.31 120 SER A C 1
ATOM 910 O O . SER A 1 120 ? -18.360 9.874 3.069 1.00 58.31 120 SER A O 1
ATOM 912 N N . VAL A 1 121 ? -16.398 10.581 3.932 1.00 54.84 121 VAL A N 1
ATOM 913 C CA . VAL A 1 121 ? -16.752 10.632 5.369 1.00 54.84 121 VAL A CA 1
ATOM 914 C C . VAL A 1 121 ? -15.717 11.535 6.081 1.00 54.84 121 VAL A C 1
ATOM 916 O O . VAL A 1 121 ? -14.525 11.417 5.796 1.00 54.84 121 VAL A O 1
ATOM 919 N N . PRO A 1 122 ? -16.149 12.497 6.922 1.00 50.44 122 PRO A N 1
ATOM 920 C CA . PRO A 1 122 ? -15.511 13.803 7.067 1.00 50.44 122 PRO A CA 1
ATOM 921 C C . PRO A 1 122 ? -14.312 13.841 8.018 1.00 50.44 122 PRO A C 1
ATOM 923 O O . PRO A 1 122 ? -14.179 13.058 8.958 1.00 50.44 122 PRO A O 1
ATOM 926 N N . ALA A 1 123 ? -13.487 14.864 7.802 1.00 52.03 123 ALA A N 1
ATOM 927 C CA . ALA A 1 123 ? -12.528 15.390 8.756 1.00 52.03 123 ALA A CA 1
ATOM 928 C C . ALA A 1 123 ? -13.241 15.908 10.019 1.00 52.03 123 ALA A C 1
ATOM 930 O O . ALA A 1 123 ? -13.562 17.085 10.095 1.00 52.03 123 ALA A O 1
ATOM 931 N N . ALA A 1 124 ? -13.529 15.028 10.978 1.00 53.25 124 ALA A N 1
ATOM 932 C CA . ALA A 1 124 ? -13.676 15.336 12.404 1.00 53.25 124 ALA A CA 1
ATOM 933 C C . ALA A 1 124 ? -14.142 14.075 13.142 1.00 53.25 124 ALA A C 1
ATOM 935 O O . ALA A 1 124 ? -15.329 13.759 13.162 1.00 53.25 124 ALA A O 1
ATOM 936 N N . LEU A 1 125 ? -13.220 13.379 13.806 1.00 50.03 125 LEU A N 1
ATOM 937 C CA . LEU A 1 125 ? -13.597 12.694 15.039 1.00 50.03 125 LEU A CA 1
ATOM 938 C C . LEU A 1 125 ? -13.523 13.760 16.141 1.00 50.03 125 LEU A C 1
ATOM 940 O O . LEU A 1 125 ? -12.450 14.347 16.319 1.00 50.03 125 LEU A O 1
ATOM 944 N N . PRO A 1 126 ? -14.633 14.090 16.824 1.00 51.31 126 PRO A N 1
ATOM 945 C CA . PRO A 1 126 ? -14.595 15.049 17.915 1.00 51.31 126 PRO A CA 1
ATOM 946 C C . PRO A 1 126 ? -13.668 14.521 19.011 1.00 51.31 126 PRO A C 1
ATOM 948 O O . PRO A 1 126 ? -13.845 13.402 19.489 1.00 51.31 126 PRO A O 1
ATOM 951 N N . ARG A 1 127 ? -12.695 15.344 19.423 1.00 55.88 127 ARG A N 1
ATOM 952 C CA . ARG A 1 127 ? -12.082 15.206 20.747 1.00 55.88 127 ARG A CA 1
ATOM 953 C C . ARG A 1 127 ? -13.205 15.410 21.763 1.00 55.88 127 ARG A C 1
ATOM 955 O O . ARG A 1 127 ? -13.715 16.524 21.884 1.00 55.88 127 ARG A O 1
ATOM 962 N N . ARG A 1 128 ? -13.611 14.344 22.437 1.00 57.66 128 ARG A N 1
ATOM 963 C CA . ARG A 1 128 ? -14.281 14.415 23.731 1.00 57.66 128 ARG A CA 1
ATOM 964 C C . ARG A 1 128 ? -13.506 13.548 24.694 1.00 57.66 128 ARG A C 1
ATOM 966 O O . ARG A 1 128 ? -13.148 12.429 24.269 1.00 57.66 128 ARG A O 1
#

Foldseek 3Di:
DDPPPPPDDLVVLLVVLVVQLVVCVVVVNLVSNLVSLVVSCVSPVPPDCSVVSNVVSVVSVVVVVVLVVQLQVQLVVQLVVCVVVVVPDPVSSNVSSVVRSVVSNVVSVVVVVPPPDDPDDDPDPDDD

pLDDT: mean 77.99, std 13.54, range [34.62, 91.94]

Radius of gyration: 21.46 Å; chains: 1; bounding box: 38×26×65 Å

Sequence (128 aa):
MARQELQGTLEEQCEFLYGLAVEKMQAGNFSGAVYALKELHRHNPGYRDVARLLAEVKIRKIRQRNLMLAGLAGGALSASIAHLLGATSDLWLIAAAAAGLVCTYALATVLRRRSPTMDSVPAALPRR

Secondary structure (DSSP, 8-state):
-------S-HHHHHHHHHHHHHHHHHTT-HHHHHHHHHHHHHH-TTSTTHHHHHHHHHHHHHHHHHHHHHHHHHHHHHHHHHHHTT--SHHHHHHHHHHHHHHHHHHHHHHHHT--S---S-S-----